Protein AF-A0A7V6JL33-F1 (afdb_monomer)

Sequence (170 aa):
MEALRCQICGGSLAMMEDTVTFICEYCGTKYSKQVLQKIFAEITGTVRVEGPVQVEGIASISSLLQRAQEYAECHNYEKAKEYYNRVLDISPTNETARQWLDTPRLSKTEQEKIAQIADCIKKGNKLNAIKAYNYMTGKGLLESKEIIESIQDYENTQEIINVLISGMKN

Foldseek 3Di:
DDFDADPVPRAGWDQDPPDQWIAGPPPRDIDHPVRSVVVVVVVPPPPDPPDPPPPPPDCPLVNLQVVLVVCVVVLQNVVSLVSLVVSCVVP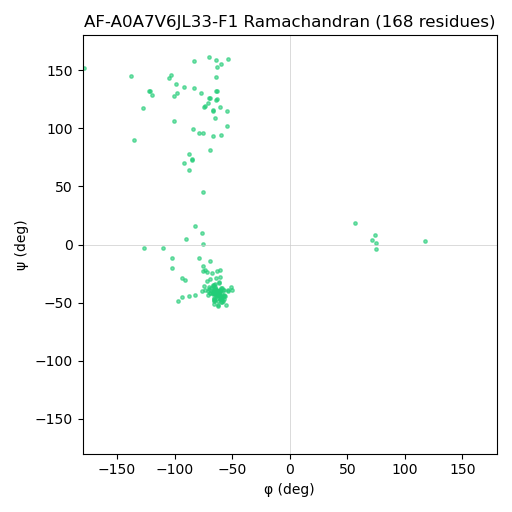VPPPVSVVSVPDDRDHPVRVVLLLVLLVCLLVVVLVVSLVSLCVSQVDDSVLSSVLSVVQDDSVDSVSSSVSSVVSSVD

Radius of gyration: 32.73 Å; Cα contacts (8 Å, |Δi|>4): 157; chains: 1; bounding box: 50×40×96 Å

Structure (mmCIF, N/CA/C/O backbone):
data_AF-A0A7V6JL33-F1
#
_entry.id   AF-A0A7V6JL33-F1
#
loop_
_atom_site.group_PDB
_atom_site.id
_atom_site.type_symbol
_atom_site.label_atom_id
_atom_site.label_alt_id
_atom_site.label_comp_id
_atom_site.label_asym_id
_atom_site.label_entity_id
_atom_site.label_seq_id
_atom_site.pdbx_PDB_ins_code
_atom_site.Cartn_x
_atom_site.Cartn_y
_atom_site.Cartn_z
_atom_site.occupancy
_atom_site.B_iso_or_equiv
_atom_site.auth_seq_id
_atom_site.auth_comp_id
_atom_site.auth_asym_id
_atom_site.auth_atom_id
_atom_site.pdbx_PDB_model_num
ATOM 1 N N . MET A 1 1 ? 5.097 1.749 -54.864 1.00 43.66 1 MET A N 1
ATOM 2 C CA . MET A 1 1 ? 5.792 3.008 -55.202 1.00 43.66 1 MET A CA 1
ATOM 3 C C . MET A 1 1 ? 5.727 3.893 -53.977 1.00 43.66 1 MET A C 1
ATOM 5 O O . MET A 1 1 ? 4.628 4.171 -53.516 1.00 43.66 1 MET A O 1
ATOM 9 N N . GLU A 1 2 ? 6.873 4.237 -53.398 1.00 53.94 2 GLU A N 1
ATOM 10 C CA . GLU A 1 2 ? 6.951 5.160 -52.262 1.00 53.94 2 GLU A CA 1
ATOM 11 C C . GLU A 1 2 ? 6.717 6.586 -52.773 1.00 53.94 2 GLU A C 1
ATOM 13 O O . GLU A 1 2 ? 7.442 7.065 -53.643 1.00 53.94 2 GLU A O 1
ATOM 18 N N . ALA A 1 3 ? 5.656 7.239 -52.299 1.00 60.31 3 ALA A N 1
ATOM 19 C CA . ALA A 1 3 ? 5.332 8.603 -52.699 1.00 60.31 3 ALA A CA 1
ATOM 20 C C . ALA A 1 3 ? 6.259 9.597 -51.980 1.00 60.31 3 ALA A C 1
ATOM 22 O O . ALA A 1 3 ? 6.392 9.551 -50.756 1.00 60.31 3 ALA A O 1
ATOM 23 N N . LEU A 1 4 ? 6.872 10.513 -52.735 1.00 72.19 4 LEU A N 1
ATOM 24 C CA . LEU A 1 4 ? 7.672 11.611 -52.189 1.00 72.19 4 LEU A CA 1
ATOM 25 C C . LEU A 1 4 ? 6.774 12.547 -51.366 1.00 72.19 4 LEU A C 1
ATOM 27 O O . LEU A 1 4 ? 5.776 13.066 -51.871 1.00 72.19 4 LEU A O 1
ATOM 31 N N . ARG A 1 5 ? 7.139 12.762 -50.097 1.00 80.75 5 ARG A N 1
ATOM 32 C CA . ARG A 1 5 ? 6.401 13.618 -49.157 1.00 80.75 5 ARG A CA 1
ATOM 33 C C . ARG A 1 5 ? 7.118 14.946 -48.936 1.00 80.75 5 ARG A C 1
ATOM 35 O O . ARG A 1 5 ? 8.343 15.009 -48.868 1.00 80.75 5 ARG A O 1
ATOM 42 N N . CYS A 1 6 ? 6.343 16.012 -48.794 1.00 83.00 6 CYS A N 1
ATOM 43 C CA . CYS A 1 6 ? 6.818 17.335 -48.420 1.00 83.00 6 CYS A CA 1
ATOM 44 C C . CYS A 1 6 ? 7.421 17.305 -47.009 1.00 83.00 6 CYS A C 1
ATOM 46 O O . CYS A 1 6 ? 6.786 16.820 -46.079 1.00 83.00 6 CYS A O 1
ATOM 48 N N . GLN A 1 7 ? 8.611 17.874 -46.815 1.00 76.25 7 GLN A N 1
ATOM 49 C CA . GLN A 1 7 ? 9.224 17.948 -45.481 1.00 76.25 7 GLN A CA 1
ATOM 50 C C . GLN A 1 7 ? 8.596 18.997 -44.561 1.00 76.25 7 GLN A C 1
ATOM 52 O O . GLN A 1 7 ? 8.772 18.925 -43.351 1.00 76.25 7 GLN A O 1
ATOM 57 N N . ILE A 1 8 ? 7.870 19.967 -45.120 1.00 81.38 8 ILE A N 1
ATOM 58 C CA . ILE A 1 8 ? 7.232 21.016 -44.319 1.00 81.38 8 ILE A CA 1
ATOM 59 C C . ILE A 1 8 ? 5.904 20.522 -43.738 1.00 81.38 8 ILE A C 1
ATOM 61 O O . ILE A 1 8 ? 5.627 20.763 -42.569 1.00 81.38 8 ILE A O 1
ATOM 65 N N . CYS A 1 9 ? 5.086 19.823 -44.532 1.00 84.25 9 CYS A N 1
ATOM 66 C CA . CYS A 1 9 ? 3.735 19.426 -44.115 1.00 84.25 9 CYS A CA 1
ATOM 67 C C . CYS A 1 9 ? 3.419 17.928 -44.250 1.00 84.25 9 CYS A C 1
ATOM 69 O O . CYS A 1 9 ? 2.317 17.509 -43.914 1.00 84.25 9 CYS A O 1
ATOM 71 N N . GLY A 1 10 ? 4.336 17.108 -44.771 1.00 81.19 10 GLY A N 1
ATOM 72 C CA . GLY A 1 10 ? 4.120 15.671 -44.983 1.00 81.19 10 GLY A CA 1
ATOM 73 C C . GLY A 1 10 ? 3.216 15.310 -46.169 1.00 81.19 10 GLY A C 1
ATOM 74 O O . GLY A 1 10 ? 3.059 14.124 -46.457 1.00 81.19 10 GLY A O 1
ATOM 75 N N . GLY A 1 11 ? 2.640 16.299 -46.861 1.00 84.00 11 GLY A N 1
ATOM 76 C CA . GLY A 1 11 ? 1.746 16.096 -48.004 1.00 84.00 11 GLY A CA 1
ATOM 77 C C . GLY A 1 11 ? 2.445 15.563 -49.259 1.00 84.00 11 GLY A C 1
ATOM 78 O O . GLY A 1 11 ? 3.662 15.674 -49.405 1.00 84.00 11 GLY A O 1
ATOM 79 N N . SER A 1 12 ? 1.670 15.001 -50.183 1.00 82.81 12 SER A N 1
ATOM 80 C CA . SER A 1 12 ? 2.164 14.470 -51.459 1.00 82.81 12 SER A CA 1
ATOM 81 C C . SER A 1 12 ? 2.751 15.567 -52.358 1.00 82.81 12 SER A C 1
ATOM 83 O O . SER A 1 12 ? 2.270 16.705 -52.372 1.00 82.81 12 SER A O 1
ATOM 85 N N . LEU A 1 13 ? 3.809 15.230 -53.101 1.00 84.00 13 LEU A N 1
ATOM 86 C CA . LEU A 1 13 ? 4.418 16.106 -54.105 1.00 84.00 13 LEU A CA 1
ATOM 87 C C . LEU A 1 13 ? 3.962 15.718 -55.520 1.00 84.00 13 LEU A C 1
ATOM 89 O O . LEU A 1 13 ? 4.125 14.566 -55.920 1.00 84.00 13 LEU A O 1
ATOM 93 N N . ALA A 1 14 ? 3.467 16.690 -56.287 1.00 81.94 14 ALA A N 1
ATOM 94 C CA . ALA A 1 14 ? 3.107 16.546 -57.698 1.00 81.94 14 ALA A CA 1
ATOM 95 C C . ALA A 1 14 ? 4.174 17.182 -58.605 1.00 81.94 14 ALA A C 1
ATOM 97 O O . ALA A 1 14 ? 4.785 18.188 -58.242 1.00 81.94 14 ALA A O 1
ATOM 98 N N . MET A 1 15 ? 4.418 16.606 -59.784 1.00 75.88 15 MET A N 1
ATOM 99 C CA . MET A 1 15 ? 5.371 17.139 -60.768 1.00 75.88 15 MET A CA 1
ATOM 100 C C . MET A 1 15 ? 4.655 18.075 -61.748 1.00 75.88 15 MET A C 1
ATOM 102 O O . MET A 1 15 ? 3.577 17.743 -62.230 1.00 75.88 15 MET A O 1
ATOM 106 N N . MET A 1 16 ? 5.252 19.228 -62.056 1.00 77.31 16 MET A N 1
ATOM 107 C CA . MET A 1 16 ? 4.731 20.141 -63.078 1.00 77.31 16 MET A CA 1
ATOM 108 C C . MET A 1 16 ? 5.187 19.693 -64.477 1.00 77.31 16 MET A C 1
ATOM 110 O O . MET A 1 16 ? 6.357 19.376 -64.661 1.00 77.31 16 MET A O 1
ATOM 114 N N . GLU A 1 17 ? 4.282 19.670 -65.460 1.00 69.25 17 GLU A N 1
ATOM 115 C CA . GLU A 1 17 ? 4.532 19.095 -66.799 1.00 69.25 17 GLU A CA 1
ATOM 116 C C . GLU A 1 17 ? 5.629 19.835 -67.594 1.00 69.25 17 GLU A C 1
ATOM 118 O O . GLU A 1 17 ? 6.370 19.204 -68.344 1.00 69.25 17 GLU A O 1
ATOM 123 N N . ASP A 1 18 ? 5.813 21.139 -67.351 1.00 63.34 18 ASP A N 1
ATOM 124 C CA . ASP A 1 18 ? 6.749 21.991 -68.105 1.00 63.34 18 ASP A CA 1
ATOM 125 C C . ASP A 1 18 ? 8.078 22.290 -67.392 1.00 63.34 18 ASP A C 1
ATOM 127 O O . ASP A 1 18 ? 9.012 22.828 -67.991 1.00 63.34 18 ASP A O 1
ATOM 131 N N . THR A 1 19 ? 8.206 21.973 -66.099 1.00 61.47 19 THR A N 1
ATOM 132 C CA . THR A 1 19 ? 9.435 22.254 -65.340 1.00 61.47 19 THR A CA 1
ATOM 133 C C . THR A 1 19 ? 9.797 21.084 -64.438 1.00 61.47 19 THR A C 1
ATOM 135 O O . THR A 1 19 ? 8.931 20.445 -63.856 1.00 61.47 19 THR A O 1
ATOM 138 N N . VAL A 1 20 ? 11.096 20.819 -64.254 1.00 68.62 20 VAL A N 1
ATOM 139 C CA . VAL A 1 20 ? 11.612 19.745 -63.374 1.00 68.62 20 VAL A CA 1
ATOM 140 C C . VAL A 1 20 ? 11.495 20.129 -61.882 1.00 68.62 20 VAL A C 1
ATOM 142 O O . VAL A 1 20 ? 12.439 20.000 -61.093 1.00 68.62 20 VAL A O 1
ATOM 145 N N . THR A 1 21 ? 10.333 20.661 -61.507 1.00 77.62 21 THR A N 1
ATOM 146 C CA . THR A 1 21 ? 9.987 21.180 -60.188 1.00 77.62 21 THR A CA 1
ATOM 147 C C . THR A 1 21 ? 8.772 20.423 -59.669 1.00 77.62 21 THR A C 1
ATOM 149 O O . THR A 1 21 ? 7.767 20.269 -60.362 1.00 77.62 21 THR A O 1
ATOM 152 N N . PHE A 1 22 ? 8.864 19.969 -58.428 1.00 83.19 22 PHE A N 1
ATOM 153 C CA . PHE A 1 22 ? 7.787 19.315 -57.703 1.00 83.19 22 PHE A CA 1
ATOM 154 C C . PHE A 1 22 ? 7.111 20.330 -56.793 1.00 83.19 22 PHE A C 1
ATOM 156 O O . PHE A 1 22 ? 7.790 21.126 -56.149 1.00 83.19 22 PHE A O 1
ATOM 163 N N . ILE A 1 23 ? 5.788 20.311 -56.713 1.00 84.44 23 ILE A N 1
ATOM 164 C CA . ILE A 1 23 ? 5.013 21.217 -55.868 1.00 84.44 23 ILE A CA 1
ATOM 165 C C . ILE A 1 23 ? 4.184 20.377 -54.907 1.00 84.44 23 ILE A C 1
ATOM 167 O O . ILE A 1 23 ? 3.544 19.407 -55.309 1.00 84.44 23 ILE A O 1
ATOM 171 N N . CYS A 1 24 ? 4.209 20.732 -53.624 1.00 87.75 24 CYS A N 1
ATOM 172 C CA . CYS A 1 24 ? 3.308 20.119 -52.659 1.00 87.75 24 CYS A CA 1
ATOM 173 C C . CYS A 1 24 ? 1.8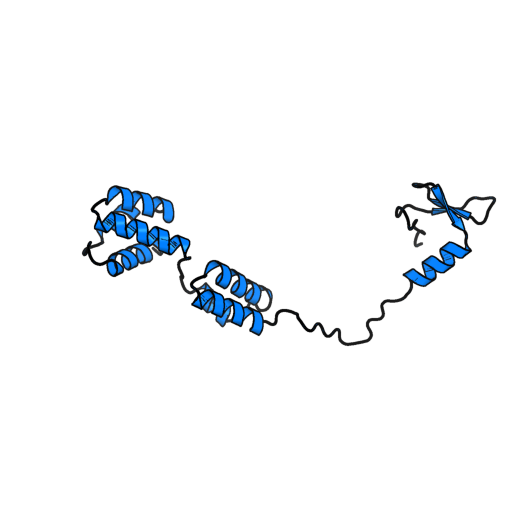71 20.580 -52.907 1.00 87.75 24 CYS A C 1
ATOM 175 O O . CYS A 1 24 ? 1.604 21.780 -52.879 1.00 87.75 24 CYS A O 1
ATOM 177 N N . GLU A 1 25 ? 0.951 19.629 -53.067 1.00 84.38 25 GLU A N 1
ATOM 178 C CA . GLU A 1 25 ? -0.478 19.900 -53.285 1.00 84.38 25 GLU A CA 1
ATOM 179 C C . GLU A 1 25 ? -1.137 20.622 -52.097 1.00 84.38 25 GLU A C 1
ATOM 181 O O . GLU A 1 25 ? -2.140 21.306 -52.266 1.00 84.38 25 GLU A O 1
ATOM 186 N N . TYR A 1 26 ? -0.556 20.498 -50.899 1.00 83.62 26 TYR A N 1
ATOM 187 C CA . TYR A 1 26 ? -1.138 21.003 -49.654 1.00 83.62 26 TYR A CA 1
ATOM 188 C C . TYR A 1 26 ? -0.593 22.373 -49.241 1.00 83.62 26 TYR A C 1
ATOM 190 O O . TYR A 1 26 ? -1.363 23.266 -48.905 1.00 83.62 26 TYR A O 1
ATOM 198 N N . CYS A 1 27 ? 0.732 22.556 -49.241 1.00 87.19 27 CYS A N 1
ATOM 199 C CA . CYS A 1 27 ? 1.360 23.795 -48.760 1.00 87.19 27 CYS A CA 1
ATOM 200 C C . CYS A 1 27 ? 1.998 24.647 -49.867 1.00 87.19 27 CYS A C 1
ATOM 202 O O . CYS A 1 27 ? 2.539 25.712 -49.582 1.00 87.19 27 CYS A O 1
ATOM 204 N N . GLY A 1 28 ? 1.988 24.182 -51.121 1.00 82.56 28 GLY A N 1
ATOM 205 C CA . GLY A 1 28 ? 2.506 24.929 -52.271 1.00 82.56 28 GLY A CA 1
ATOM 206 C C . GLY A 1 28 ? 4.032 25.064 -52.334 1.00 82.56 28 GLY A C 1
ATOM 207 O O . GLY A 1 28 ? 4.554 25.732 -53.229 1.00 82.56 28 GLY A O 1
ATOM 208 N N . THR A 1 29 ? 4.776 24.440 -51.415 1.00 84.31 29 THR A N 1
ATOM 209 C CA . THR A 1 29 ? 6.245 24.475 -51.422 1.00 84.31 29 THR A CA 1
ATOM 210 C C . THR A 1 29 ? 6.790 23.791 -52.672 1.00 84.31 29 THR A C 1
ATOM 212 O O . THR A 1 29 ? 6.389 22.673 -53.004 1.00 84.31 29 THR A O 1
ATOM 215 N N . LYS A 1 30 ? 7.724 24.466 -53.348 1.00 85.31 30 LYS A N 1
ATOM 216 C CA . LYS A 1 30 ? 8.358 23.996 -54.581 1.00 85.31 30 LYS A CA 1
ATOM 217 C C . LYS A 1 30 ? 9.714 23.363 -54.275 1.00 85.31 30 LYS A C 1
ATOM 219 O O . LYS A 1 30 ? 10.550 23.974 -53.615 1.00 85.31 30 LYS A O 1
ATOM 224 N N . TYR A 1 31 ? 9.945 22.169 -54.797 1.00 81.19 31 TYR A N 1
ATOM 225 C CA . TYR A 1 31 ? 11.177 21.404 -54.658 1.00 81.19 31 TYR A CA 1
ATOM 226 C C . TYR A 1 31 ? 11.782 21.158 -56.037 1.00 81.19 31 TYR A C 1
ATOM 228 O O . TYR A 1 31 ? 11.113 20.654 -56.935 1.00 81.19 31 TYR A O 1
ATOM 236 N N . SER A 1 32 ? 13.060 21.476 -56.223 1.00 81.38 32 SER A N 1
ATOM 237 C CA . SER A 1 32 ? 13.780 21.076 -57.435 1.00 81.38 32 SER A CA 1
ATOM 238 C C . SER A 1 32 ? 14.299 19.641 -57.304 1.00 81.38 32 SER A C 1
ATOM 240 O O . SER A 1 32 ? 14.516 19.135 -56.198 1.00 81.38 32 SER A O 1
ATOM 242 N N . LYS A 1 33 ? 14.569 18.987 -58.440 1.00 76.25 33 LYS A N 1
ATOM 243 C CA . LYS A 1 33 ? 15.160 17.635 -58.485 1.00 76.25 33 LYS A CA 1
ATOM 244 C C . LYS A 1 33 ? 16.425 17.491 -57.625 1.00 76.25 33 LYS A C 1
ATOM 246 O O . LYS A 1 33 ? 16.618 16.460 -56.991 1.00 76.25 33 LYS A O 1
ATOM 251 N N . GLN A 1 34 ? 17.258 18.531 -57.563 1.00 73.12 34 GLN A N 1
ATOM 252 C CA . GLN A 1 34 ? 18.503 18.536 -56.782 1.00 73.12 34 GLN A CA 1
ATOM 253 C C . GLN A 1 34 ? 18.253 18.554 -55.268 1.00 73.12 34 GLN A C 1
ATOM 255 O O . GLN A 1 34 ? 18.966 17.897 -54.514 1.00 73.12 34 GLN A O 1
ATOM 260 N N . VAL A 1 35 ? 17.233 19.290 -54.818 1.00 73.19 35 VAL A N 1
ATOM 261 C CA . VAL A 1 35 ? 16.867 19.363 -53.397 1.00 73.19 35 VAL A CA 1
ATOM 262 C C . VAL A 1 35 ? 16.288 18.027 -52.933 1.00 73.19 35 VAL A C 1
ATOM 264 O O . VAL A 1 35 ? 16.676 17.531 -51.881 1.00 73.19 35 VAL A O 1
ATOM 267 N N . LEU A 1 36 ? 15.447 17.386 -53.752 1.00 69.69 36 LEU A N 1
ATOM 268 C CA . LEU A 1 36 ? 14.904 16.060 -53.436 1.00 69.69 36 LEU A CA 1
ATOM 269 C C . LEU A 1 36 ? 15.982 14.972 -53.386 1.00 69.69 36 LEU A C 1
ATOM 271 O O . LEU A 1 36 ? 15.920 14.102 -52.523 1.00 69.69 36 LEU A O 1
ATOM 275 N N . GLN A 1 37 ? 16.990 15.039 -54.262 1.00 67.12 37 GLN A N 1
ATOM 276 C CA . GLN A 1 37 ? 18.125 14.111 -54.235 1.00 67.12 37 GLN A CA 1
ATOM 277 C C . GLN A 1 37 ? 18.937 14.217 -52.936 1.00 67.12 37 GLN A C 1
ATOM 279 O O . GLN A 1 37 ? 19.316 13.188 -52.382 1.00 67.12 37 GLN A O 1
ATOM 284 N N . LYS A 1 38 ? 19.165 15.436 -52.424 1.00 69.81 38 LYS A N 1
ATOM 285 C CA . LYS A 1 38 ? 19.839 15.642 -51.129 1.00 69.81 38 LYS A CA 1
ATOM 286 C C . LYS A 1 38 ? 19.009 15.112 -49.962 1.00 69.81 38 LYS A C 1
ATOM 288 O O . LYS A 1 38 ? 19.522 14.355 -49.149 1.00 69.81 38 LYS A O 1
ATOM 293 N N . ILE A 1 39 ? 17.717 15.437 -49.936 1.00 66.00 39 ILE A N 1
ATOM 294 C CA . ILE A 1 39 ? 16.797 14.987 -48.883 1.00 66.00 39 ILE A CA 1
ATOM 295 C C . ILE A 1 39 ? 16.716 13.455 -48.838 1.00 66.00 39 ILE A C 1
ATOM 297 O O . ILE A 1 39 ? 16.770 12.860 -47.765 1.00 66.00 39 ILE A O 1
ATOM 301 N N . PHE A 1 40 ? 16.612 12.797 -49.996 1.00 64.56 40 PHE A N 1
ATOM 302 C CA . PHE A 1 40 ? 16.546 11.338 -50.051 1.00 64.56 40 PHE A CA 1
ATOM 303 C C . PHE A 1 40 ? 17.842 10.693 -49.544 1.00 64.56 40 PHE A C 1
ATOM 305 O O . PHE A 1 40 ? 17.770 9.714 -48.806 1.00 64.56 40 PHE A O 1
ATOM 312 N N . ALA A 1 41 ? 19.007 11.264 -49.873 1.00 62.41 41 ALA A N 1
ATOM 313 C CA . ALA A 1 41 ? 20.303 10.787 -49.389 1.00 62.41 41 ALA A CA 1
ATOM 314 C C . ALA A 1 41 ? 20.465 10.924 -47.862 1.00 62.41 41 ALA A C 1
ATOM 316 O O . ALA A 1 41 ? 21.087 10.068 -47.241 1.00 62.41 41 ALA A O 1
ATOM 317 N N . GLU A 1 42 ? 19.885 11.960 -47.250 1.00 60.78 42 GLU A N 1
ATOM 318 C CA . GLU A 1 42 ? 19.932 12.167 -45.796 1.00 60.78 42 GLU A CA 1
ATOM 319 C C . GLU A 1 42 ? 18.975 11.231 -45.037 1.00 60.78 42 GLU A C 1
ATOM 321 O O . GLU A 1 42 ? 19.345 10.673 -44.008 1.00 60.78 42 GLU A O 1
ATOM 326 N N . ILE A 1 43 ? 17.763 11.001 -45.556 1.00 59.69 43 ILE A N 1
ATOM 327 C CA . ILE A 1 43 ? 16.757 10.133 -44.910 1.00 59.69 43 ILE A CA 1
ATOM 328 C C . ILE A 1 43 ? 17.104 8.646 -45.061 1.00 59.69 43 ILE A C 1
ATOM 330 O O . ILE A 1 43 ? 16.874 7.859 -44.146 1.00 59.69 43 ILE A O 1
ATOM 334 N N . THR A 1 44 ? 17.680 8.249 -46.200 1.00 54.69 44 THR A N 1
ATOM 335 C CA . THR A 1 44 ? 18.172 6.874 -46.417 1.00 54.69 44 THR A CA 1
ATOM 336 C C . THR A 1 44 ? 19.560 6.635 -45.827 1.00 54.69 44 THR A C 1
ATOM 338 O O . THR A 1 44 ? 20.198 5.623 -46.121 1.00 54.69 44 THR A O 1
ATOM 341 N N . GLY A 1 45 ? 20.019 7.521 -44.938 1.00 53.03 45 GLY A N 1
ATOM 342 C CA . GLY A 1 45 ? 21.065 7.188 -43.987 1.00 53.03 45 GLY A CA 1
ATOM 343 C C . GLY A 1 45 ? 20.582 6.029 -43.122 1.00 53.03 45 GLY A C 1
ATOM 344 O O . GLY A 1 45 ? 19.863 6.224 -42.146 1.00 53.03 45 GLY A O 1
ATOM 345 N N . THR A 1 46 ? 20.928 4.798 -43.501 1.00 56.81 46 THR A N 1
ATOM 346 C CA . THR A 1 46 ? 20.610 3.612 -42.708 1.00 56.81 46 THR A CA 1
ATOM 347 C C . THR A 1 46 ? 21.155 3.808 -41.300 1.00 56.81 46 THR A C 1
ATOM 349 O O . THR A 1 46 ? 22.373 3.865 -41.122 1.00 56.81 46 THR A O 1
ATOM 352 N N . VAL A 1 47 ? 20.270 3.881 -40.304 1.00 54.41 47 VAL A N 1
ATOM 353 C CA . VAL A 1 47 ? 20.647 3.791 -38.890 1.00 54.41 47 VAL A CA 1
ATOM 354 C C . VAL A 1 47 ? 21.090 2.348 -38.644 1.00 54.41 47 VAL A C 1
ATOM 356 O O . VAL A 1 47 ? 20.309 1.491 -38.238 1.00 54.41 47 VAL A O 1
ATOM 359 N N . ARG A 1 48 ? 22.342 2.045 -38.996 1.00 49.66 48 ARG A N 1
ATOM 360 C CA . ARG A 1 48 ? 22.975 0.757 -38.719 1.00 49.66 48 ARG A CA 1
ATOM 361 C C . ARG A 1 48 ? 23.524 0.803 -37.308 1.00 49.66 48 ARG A C 1
ATOM 363 O O . ARG A 1 48 ? 24.594 1.352 -37.066 1.00 49.66 48 ARG A O 1
ATOM 370 N N . VAL A 1 49 ? 22.779 0.232 -36.372 1.00 56.91 49 VAL A N 1
ATOM 371 C CA . VAL A 1 49 ? 23.284 -0.019 -35.022 1.00 56.91 49 VAL A CA 1
ATOM 372 C C . VAL A 1 49 ? 24.027 -1.356 -35.048 1.00 56.91 49 VAL A C 1
ATOM 374 O O . VAL A 1 49 ? 23.518 -2.380 -34.608 1.00 56.91 49 VAL A O 1
ATOM 377 N N . GLU A 1 50 ? 25.217 -1.374 -35.651 1.00 50.41 50 GLU A N 1
ATOM 378 C CA . GLU A 1 50 ? 26.125 -2.529 -35.618 1.00 50.41 50 GLU A CA 1
ATOM 379 C C . GLU A 1 50 ? 26.956 -2.467 -34.327 1.00 50.41 50 GLU A C 1
ATOM 381 O O . GLU A 1 50 ? 28.128 -2.105 -34.316 1.00 50.41 50 GLU A O 1
ATOM 386 N N . GLY A 1 51 ? 26.312 -2.762 -33.201 1.00 58.66 51 GLY A N 1
ATOM 387 C CA . GLY A 1 51 ? 26.961 -2.846 -31.896 1.00 58.66 51 GLY A CA 1
ATOM 388 C C . GLY A 1 51 ? 25.964 -3.230 -30.802 1.00 58.66 51 GLY A C 1
ATOM 389 O O . GLY A 1 51 ? 24.773 -2.943 -30.945 1.00 58.66 51 GLY A O 1
ATOM 390 N N . PRO A 1 52 ? 26.400 -3.891 -29.711 1.00 55.28 52 PRO A N 1
ATOM 391 C CA . PRO A 1 52 ? 25.528 -4.105 -28.566 1.00 55.28 52 PRO A CA 1
ATOM 392 C C . PRO A 1 52 ? 25.111 -2.736 -28.023 1.00 55.28 52 PRO A C 1
ATOM 394 O O . PRO A 1 52 ? 25.955 -1.941 -27.613 1.00 55.28 52 PRO A O 1
ATOM 397 N N . VAL A 1 53 ? 23.809 -2.453 -28.038 1.00 56.22 53 VAL A N 1
ATOM 398 C CA . VAL A 1 53 ? 23.248 -1.256 -27.406 1.00 56.22 53 VAL A CA 1
ATOM 399 C C . VAL A 1 53 ? 23.434 -1.412 -25.900 1.00 56.22 53 VAL A C 1
ATOM 401 O O . VAL A 1 53 ? 22.634 -2.054 -25.223 1.00 56.22 53 VAL A O 1
ATOM 404 N N . GLN A 1 54 ? 24.537 -0.879 -25.378 1.00 51.44 54 GLN A N 1
ATOM 405 C CA . GLN A 1 54 ? 24.781 -0.797 -23.944 1.00 51.44 54 GLN A CA 1
ATOM 406 C C . GLN A 1 54 ? 23.981 0.379 -23.397 1.00 51.44 54 GLN A C 1
ATOM 408 O O . GLN A 1 54 ? 24.380 1.537 -23.482 1.00 51.44 54 GLN A O 1
ATOM 413 N N . VAL A 1 55 ? 22.802 0.071 -22.876 1.00 56.19 55 VAL A N 1
ATOM 414 C CA . VAL A 1 55 ? 21.953 1.022 -22.161 1.00 56.19 55 VAL A CA 1
ATOM 415 C C . VAL A 1 55 ? 22.367 1.008 -20.689 1.00 56.19 55 VAL A C 1
ATOM 417 O O . VAL A 1 55 ? 21.741 0.367 -19.844 1.00 56.19 55 VAL A O 1
ATOM 420 N N . GLU A 1 56 ? 23.475 1.683 -20.382 1.00 42.50 56 GLU A N 1
ATOM 421 C CA . GLU A 1 56 ? 23.849 1.985 -19.000 1.00 42.50 56 GLU A CA 1
ATOM 422 C C . GLU A 1 56 ? 22.814 2.958 -18.418 1.00 42.50 56 GLU A C 1
ATOM 424 O O . GLU A 1 56 ? 22.640 4.072 -18.908 1.00 42.50 56 GLU A O 1
ATOM 429 N N . GLY A 1 57 ? 22.073 2.514 -17.400 1.00 53.12 57 GLY A N 1
ATOM 430 C CA . GLY A 1 57 ? 21.053 3.331 -16.734 1.00 53.12 57 GLY A CA 1
ATOM 431 C C . GLY A 1 57 ? 19.618 2.815 -16.831 1.00 53.12 57 GLY A C 1
ATOM 432 O O . GLY A 1 57 ? 18.718 3.455 -16.287 1.00 53.12 57 GLY A O 1
ATOM 433 N N . ILE A 1 58 ? 19.369 1.649 -17.443 1.00 60.12 58 ILE A N 1
ATOM 434 C CA . ILE A 1 58 ? 18.105 0.945 -17.182 1.00 60.12 58 ILE A CA 1
ATOM 435 C C . ILE A 1 58 ? 18.106 0.585 -15.700 1.0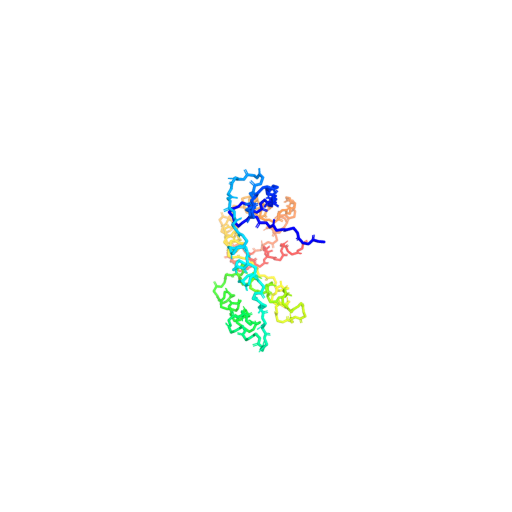0 60.12 58 ILE A C 1
ATOM 437 O O . ILE A 1 58 ? 19.055 -0.032 -15.217 1.00 60.12 58 ILE A O 1
ATOM 441 N N . ALA A 1 59 ? 17.060 0.994 -14.980 1.00 64.12 59 ALA A N 1
ATOM 442 C CA . ALA A 1 59 ? 16.870 0.618 -13.589 1.00 64.12 59 ALA A CA 1
ATOM 443 C C . ALA A 1 59 ? 16.910 -0.913 -13.492 1.00 64.12 59 ALA A C 1
ATOM 445 O O . ALA A 1 59 ? 15.960 -1.602 -13.863 1.00 64.12 59 ALA A O 1
ATOM 446 N N . SER A 1 60 ? 18.047 -1.444 -13.044 1.00 83.88 60 SER A N 1
ATOM 447 C CA . SER A 1 60 ? 18.223 -2.869 -12.830 1.00 83.88 60 SER A CA 1
ATOM 448 C C . SER A 1 60 ? 17.250 -3.318 -11.748 1.00 83.88 60 SER A C 1
ATOM 450 O O . SER A 1 60 ? 16.908 -2.544 -10.846 1.00 83.88 60 SER A O 1
ATOM 452 N N . ILE A 1 61 ? 16.848 -4.587 -11.789 1.00 87.25 61 ILE A N 1
ATOM 453 C CA . ILE A 1 61 ? 16.007 -5.184 -10.744 1.00 87.25 61 ILE A CA 1
ATOM 454 C C . ILE A 1 61 ? 16.602 -4.910 -9.352 1.00 87.25 61 ILE A C 1
ATOM 456 O O . ILE A 1 61 ? 15.871 -4.549 -8.434 1.00 87.25 61 ILE A O 1
ATOM 460 N N . SER A 1 62 ? 17.932 -4.980 -9.214 1.00 89.50 62 SER A N 1
ATOM 461 C CA . SER A 1 62 ? 18.635 -4.652 -7.968 1.00 89.50 62 SER A CA 1
ATOM 462 C C . SER A 1 62 ? 18.408 -3.209 -7.506 1.00 89.50 62 SER A C 1
ATOM 464 O O . SER A 1 62 ? 18.091 -2.993 -6.341 1.00 89.50 62 SER A O 1
ATOM 466 N N . SER A 1 63 ? 18.503 -2.225 -8.406 1.00 90.06 63 SER A N 1
ATOM 467 C CA . SER A 1 63 ? 18.289 -0.811 -8.067 1.00 90.06 63 SER A CA 1
ATOM 468 C C . SER A 1 63 ? 16.840 -0.508 -7.663 1.00 90.06 63 SER A C 1
ATOM 470 O O . SER A 1 63 ? 16.597 0.305 -6.771 1.00 90.06 63 SER A O 1
ATOM 472 N N . LEU A 1 64 ? 15.865 -1.182 -8.285 1.00 91.56 64 LEU A N 1
ATOM 473 C CA . LEU A 1 64 ? 14.448 -1.044 -7.945 1.00 91.56 64 LEU A CA 1
ATOM 474 C C . LEU A 1 64 ? 14.136 -1.673 -6.587 1.00 91.56 64 LEU A C 1
ATOM 476 O O . LEU A 1 64 ? 13.446 -1.051 -5.782 1.00 91.56 64 LEU A O 1
ATOM 480 N N . LEU A 1 65 ? 14.677 -2.865 -6.318 1.00 92.38 65 LEU A N 1
ATOM 481 C CA . LEU A 1 65 ? 14.538 -3.534 -5.024 1.00 92.38 65 LEU A CA 1
ATOM 482 C C . LEU A 1 65 ? 15.153 -2.706 -3.895 1.00 92.38 65 LEU A C 1
ATOM 484 O O . LEU A 1 65 ? 14.516 -2.544 -2.859 1.00 92.38 65 LEU A O 1
ATOM 488 N N . GLN A 1 66 ? 16.339 -2.129 -4.110 1.00 93.94 66 GLN A N 1
ATOM 489 C CA . GLN A 1 66 ? 16.979 -1.266 -3.119 1.00 93.94 66 GLN A CA 1
ATOM 490 C C . GLN A 1 66 ? 16.093 -0.061 -2.770 1.00 93.94 66 GLN A C 1
ATOM 492 O O . GLN A 1 66 ? 15.805 0.176 -1.600 1.00 93.94 66 GLN A O 1
ATOM 497 N N . ARG A 1 67 ? 15.571 0.656 -3.773 1.00 93.31 67 ARG A N 1
ATOM 498 C CA . ARG A 1 67 ? 14.643 1.776 -3.527 1.00 93.31 67 ARG A CA 1
ATOM 499 C C . ARG A 1 67 ? 13.372 1.328 -2.810 1.00 93.31 67 ARG A C 1
ATOM 501 O O . ARG A 1 67 ? 12.878 2.029 -1.931 1.00 93.31 67 ARG A O 1
ATOM 508 N N . ALA A 1 68 ? 12.832 0.166 -3.175 1.00 93.12 68 ALA A N 1
ATOM 509 C CA . ALA A 1 68 ? 11.652 -0.389 -2.522 1.00 93.12 68 ALA A CA 1
ATOM 510 C C . ALA A 1 68 ? 11.901 -0.653 -1.025 1.00 93.12 68 ALA A C 1
ATOM 512 O O . ALA A 1 68 ? 11.037 -0.359 -0.196 1.00 93.12 68 ALA A O 1
ATOM 513 N N . GLN A 1 69 ? 13.088 -1.158 -0.677 1.00 92.94 69 GLN A N 1
ATOM 514 C CA . GLN A 1 69 ? 13.518 -1.368 0.707 1.00 92.94 69 GLN A CA 1
ATOM 515 C C . GLN A 1 69 ? 13.669 -0.045 1.465 1.00 92.94 69 GLN A C 1
ATOM 517 O O . GLN A 1 69 ? 13.081 0.092 2.533 1.00 92.94 69 GLN A O 1
ATOM 522 N N . GLU A 1 70 ? 14.337 0.956 0.888 1.00 93.56 70 GLU A N 1
ATOM 523 C CA . GLU A 1 70 ? 14.497 2.288 1.497 1.00 93.56 70 GLU A CA 1
ATOM 524 C C . GLU A 1 70 ? 13.137 2.930 1.839 1.00 93.56 70 GLU A C 1
ATOM 526 O O . GLU A 1 70 ? 12.925 3.448 2.940 1.00 93.56 70 GLU A O 1
ATOM 531 N N . TYR A 1 71 ? 12.161 2.848 0.924 1.00 91.75 71 TYR A N 1
ATOM 532 C CA . TYR A 1 71 ? 10.802 3.329 1.194 1.00 91.75 71 TYR A CA 1
ATOM 533 C C . TYR A 1 71 ? 10.081 2.503 2.262 1.00 91.75 71 TYR A C 1
ATOM 535 O O . TYR A 1 71 ? 9.328 3.071 3.059 1.00 91.75 71 TYR A O 1
ATOM 543 N N . ALA A 1 72 ? 10.304 1.188 2.301 1.00 88.62 72 ALA A N 1
ATOM 544 C CA . ALA A 1 72 ? 9.726 0.319 3.318 1.00 88.62 72 ALA A CA 1
ATOM 545 C C . ALA A 1 72 ? 10.276 0.628 4.722 1.00 88.62 72 ALA A C 1
ATOM 547 O O . ALA A 1 72 ? 9.497 0.659 5.674 1.00 88.62 72 ALA A O 1
ATOM 548 N N . GLU A 1 73 ? 11.574 0.911 4.852 1.00 88.50 73 GLU A N 1
ATOM 549 C CA . GLU A 1 73 ? 12.209 1.341 6.109 1.00 88.50 73 GLU A CA 1
ATOM 550 C C . GLU A 1 73 ? 11.670 2.695 6.577 1.00 88.50 73 GLU A C 1
ATOM 552 O O . GLU A 1 73 ? 11.371 2.898 7.755 1.00 88.50 73 GLU A O 1
ATOM 557 N N . CYS A 1 74 ? 11.421 3.602 5.634 1.00 85.12 74 CYS A N 1
ATOM 558 C CA . CYS A 1 74 ? 10.792 4.893 5.898 1.00 85.12 74 CYS A CA 1
ATOM 559 C C . CYS A 1 74 ? 9.265 4.804 6.125 1.00 85.12 74 CYS A C 1
ATOM 561 O O . CYS A 1 74 ? 8.594 5.837 6.143 1.00 85.12 74 CYS A O 1
ATOM 563 N N . HIS A 1 75 ? 8.700 3.595 6.269 1.00 78.75 75 HIS A N 1
ATOM 564 C CA . HIS A 1 75 ? 7.264 3.325 6.465 1.00 78.75 75 HIS A CA 1
ATOM 565 C C . HIS A 1 75 ? 6.363 3.906 5.360 1.00 78.75 75 HIS A C 1
ATOM 567 O O . HIS A 1 75 ? 5.147 4.042 5.512 1.00 78.75 75 HIS A O 1
ATOM 573 N N . ASN A 1 76 ? 6.948 4.228 4.206 1.00 84.94 76 ASN A N 1
ATOM 574 C CA . ASN A 1 76 ? 6.235 4.704 3.035 1.00 84.94 76 ASN A CA 1
ATOM 575 C C . ASN A 1 76 ? 5.865 3.511 2.150 1.00 84.94 76 ASN A C 1
ATOM 577 O O . ASN A 1 76 ? 6.424 3.296 1.071 1.00 84.94 76 ASN A O 1
ATOM 581 N N . TYR A 1 77 ? 4.928 2.701 2.641 1.00 87.12 77 TYR A N 1
ATOM 582 C CA . TYR A 1 77 ? 4.556 1.456 1.976 1.00 87.12 77 TYR A CA 1
ATOM 583 C C . TYR A 1 77 ? 3.848 1.664 0.636 1.00 87.12 77 TYR A C 1
ATOM 585 O O . TYR A 1 77 ? 3.939 0.787 -0.214 1.00 87.12 77 TYR A O 1
ATOM 593 N N . GLU A 1 78 ? 3.203 2.814 0.412 1.00 87.69 78 GLU A N 1
ATOM 594 C CA . GLU A 1 78 ? 2.606 3.144 -0.890 1.00 87.69 78 GLU A CA 1
ATOM 595 C C . GLU A 1 78 ? 3.677 3.225 -1.980 1.00 87.69 78 GLU A C 1
ATOM 597 O O . GLU A 1 78 ? 3.588 2.527 -2.990 1.00 87.69 78 GLU A O 1
ATOM 602 N N . LYS A 1 79 ? 4.741 4.004 -1.742 1.00 90.19 79 LYS A N 1
ATOM 603 C CA . LYS A 1 79 ? 5.863 4.083 -2.684 1.00 90.19 79 LYS A CA 1
ATOM 604 C C . LYS A 1 79 ? 6.611 2.762 -2.772 1.00 90.19 79 LYS A C 1
ATOM 606 O O . LYS A 1 79 ? 6.934 2.327 -3.870 1.00 90.19 79 LYS A O 1
ATOM 611 N N . ALA A 1 80 ? 6.856 2.089 -1.647 1.00 92.25 80 ALA A N 1
ATOM 612 C CA . ALA A 1 80 ? 7.514 0.783 -1.670 1.00 92.25 80 ALA A CA 1
ATOM 613 C C . ALA A 1 80 ? 6.743 -0.222 -2.548 1.00 92.25 80 ALA A C 1
ATOM 615 O O . ALA A 1 80 ? 7.347 -0.874 -3.398 1.00 92.25 80 ALA A O 1
ATOM 616 N N . LYS A 1 81 ? 5.409 -0.277 -2.419 1.00 92.12 81 LYS A N 1
ATOM 617 C CA . LYS A 1 81 ? 4.521 -1.105 -3.248 1.00 92.12 81 LYS A CA 1
ATOM 618 C C . LYS A 1 81 ? 4.668 -0.793 -4.737 1.00 92.12 81 LYS A C 1
ATOM 620 O O . LYS A 1 81 ? 4.753 -1.718 -5.539 1.00 92.12 81 LYS A O 1
ATOM 625 N N . GLU A 1 82 ? 4.740 0.485 -5.108 1.00 93.00 82 GLU A N 1
ATOM 626 C CA . GLU A 1 82 ? 4.980 0.908 -6.493 1.00 93.00 82 GLU A CA 1
ATOM 627 C C . GLU A 1 82 ? 6.298 0.336 -7.043 1.00 93.00 82 GLU A C 1
ATOM 629 O O . GLU A 1 82 ? 6.313 -0.264 -8.118 1.00 93.00 82 GLU A O 1
ATOM 634 N N . TYR A 1 83 ? 7.399 0.452 -6.293 1.00 94.38 83 TYR A N 1
ATOM 635 C CA . TYR A 1 83 ? 8.694 -0.087 -6.721 1.00 94.38 83 TYR A CA 1
ATOM 636 C C . TYR A 1 83 ? 8.708 -1.620 -6.794 1.00 94.38 83 TYR A C 1
ATOM 638 O O . TYR A 1 83 ? 9.260 -2.165 -7.750 1.00 94.38 83 TYR A O 1
ATOM 646 N N . TYR A 1 84 ? 8.073 -2.321 -5.849 1.00 94.44 84 TYR A N 1
ATOM 647 C CA . TYR A 1 84 ? 7.949 -3.781 -5.913 1.00 94.44 84 TYR A CA 1
ATOM 648 C C . TYR A 1 84 ? 7.101 -4.245 -7.104 1.00 94.44 84 TYR A C 1
ATOM 650 O O . TYR A 1 84 ? 7.478 -5.205 -7.772 1.00 94.44 84 TYR A O 1
ATOM 658 N N . ASN A 1 85 ? 6.018 -3.540 -7.440 1.00 93.88 85 ASN A N 1
ATOM 659 C CA . ASN A 1 85 ? 5.237 -3.838 -8.644 1.00 93.88 85 ASN A CA 1
ATOM 660 C C . ASN A 1 85 ? 6.067 -3.654 -9.920 1.00 93.88 85 ASN A C 1
ATOM 662 O O . ASN A 1 85 ? 6.062 -4.530 -10.776 1.00 93.88 85 ASN A O 1
ATOM 666 N N . ARG A 1 86 ? 6.876 -2.591 -10.005 1.00 93.94 86 ARG A N 1
ATOM 667 C CA . ARG A 1 86 ? 7.794 -2.383 -11.141 1.00 93.94 86 ARG A CA 1
ATOM 668 C C . ARG A 1 86 ? 8.829 -3.501 -11.281 1.00 93.94 86 ARG A C 1
ATOM 670 O O . ARG A 1 86 ? 9.248 -3.810 -12.392 1.00 93.94 86 ARG A O 1
ATOM 677 N N . VAL A 1 87 ? 9.258 -4.109 -10.172 1.00 94.06 87 VAL A N 1
ATOM 678 C CA . VAL A 1 87 ? 10.112 -5.308 -10.212 1.00 94.06 87 VAL A CA 1
ATOM 679 C C . VAL A 1 87 ? 9.353 -6.490 -10.809 1.00 94.06 87 VAL A C 1
ATOM 681 O O . VAL A 1 87 ? 9.922 -7.207 -11.629 1.00 94.06 87 VAL A O 1
ATOM 684 N N . LEU A 1 88 ? 8.084 -6.680 -10.442 1.00 93.12 88 LEU A N 1
ATOM 685 C CA . LEU A 1 88 ? 7.243 -7.751 -10.980 1.00 93.12 88 LEU A CA 1
ATOM 686 C C . LEU A 1 88 ? 6.872 -7.552 -12.455 1.00 93.12 88 LEU A C 1
ATOM 688 O O . LEU A 1 88 ? 6.763 -8.547 -13.166 1.00 93.12 88 LEU A O 1
ATOM 692 N N . ASP A 1 89 ? 6.765 -6.310 -12.932 1.00 93.00 89 ASP A N 1
ATOM 693 C CA . ASP A 1 89 ? 6.588 -6.010 -14.362 1.00 93.00 89 ASP A CA 1
ATOM 694 C C . ASP A 1 89 ? 7.782 -6.508 -15.198 1.00 93.00 89 ASP A C 1
ATOM 696 O O . ASP A 1 89 ? 7.617 -6.932 -16.341 1.00 93.00 89 ASP A O 1
ATOM 700 N N . ILE A 1 90 ? 8.992 -6.484 -14.623 1.00 90.31 90 ILE A N 1
ATOM 701 C CA . ILE A 1 90 ? 10.225 -6.960 -15.271 1.00 90.31 90 ILE A CA 1
ATOM 702 C C . ILE A 1 90 ? 10.423 -8.465 -15.042 1.00 90.31 90 ILE A C 1
ATOM 704 O O . ILE A 1 90 ? 10.804 -9.200 -15.952 1.00 90.31 90 ILE A O 1
ATOM 708 N N . SER A 1 91 ? 10.206 -8.932 -13.813 1.00 90.25 91 SER A N 1
ATOM 709 C CA . SER A 1 91 ? 10.390 -10.320 -13.393 1.00 90.25 91 SER A CA 1
ATOM 710 C C . SER A 1 91 ? 9.195 -10.770 -12.551 1.00 90.25 91 SER A C 1
ATOM 712 O O . SER A 1 91 ? 9.224 -10.680 -11.319 1.00 90.25 91 SER A O 1
ATOM 714 N N . PRO A 1 92 ? 8.149 -11.321 -13.192 1.00 91.62 92 PRO A N 1
ATOM 715 C CA . PRO A 1 92 ? 6.943 -11.760 -12.493 1.00 91.62 92 PRO A CA 1
ATOM 716 C C . PRO A 1 92 ? 7.196 -12.853 -11.453 1.00 91.62 92 PRO A C 1
ATOM 718 O O . PRO A 1 92 ? 6.377 -13.044 -10.557 1.00 91.62 92 PRO A O 1
ATOM 721 N N . THR A 1 93 ? 8.302 -13.591 -11.582 1.00 91.81 93 THR A N 1
ATOM 722 C CA . THR A 1 93 ? 8.715 -14.685 -10.692 1.00 91.81 93 THR A CA 1
ATOM 723 C C . THR A 1 93 ? 9.587 -14.220 -9.527 1.00 91.81 93 THR A C 1
ATOM 725 O O . THR A 1 93 ? 10.084 -15.063 -8.785 1.00 91.81 93 THR A O 1
ATOM 728 N N . ASN A 1 94 ? 9.817 -12.912 -9.358 1.00 92.19 94 ASN A N 1
ATOM 729 C CA . ASN A 1 94 ? 10.626 -12.405 -8.257 1.00 92.19 94 ASN A CA 1
ATOM 730 C C . ASN A 1 94 ? 9.945 -12.689 -6.907 1.00 92.19 94 ASN A C 1
ATOM 732 O O . ASN A 1 94 ? 8.928 -12.086 -6.559 1.00 92.19 94 ASN A O 1
ATOM 736 N N . GLU A 1 95 ? 10.520 -13.622 -6.151 1.00 90.38 95 GLU A N 1
ATOM 737 C CA . GLU A 1 95 ? 9.960 -14.090 -4.885 1.00 90.38 95 GLU A CA 1
ATOM 738 C C . GLU A 1 95 ? 9.963 -12.994 -3.814 1.00 90.38 95 GLU A C 1
ATOM 740 O O . GLU A 1 95 ? 8.962 -12.806 -3.129 1.00 90.38 95 GLU A O 1
ATOM 745 N N . THR A 1 96 ? 11.040 -12.210 -3.721 1.00 89.88 96 THR A N 1
ATOM 746 C CA . THR A 1 96 ? 11.175 -11.127 -2.737 1.00 89.88 96 THR A CA 1
ATOM 747 C C . THR A 1 96 ? 10.069 -10.083 -2.880 1.00 89.88 96 THR A C 1
ATOM 749 O O . THR A 1 96 ? 9.450 -9.698 -1.889 1.00 89.88 96 THR A O 1
ATOM 752 N N . ALA A 1 97 ? 9.791 -9.642 -4.111 1.00 90.00 97 ALA A N 1
ATOM 753 C CA . ALA A 1 97 ? 8.742 -8.666 -4.380 1.00 90.00 97 ALA A CA 1
ATOM 754 C C . ALA A 1 97 ? 7.346 -9.228 -4.073 1.00 90.00 97 ALA A C 1
ATOM 756 O O . ALA A 1 97 ? 6.545 -8.536 -3.447 1.00 90.00 97 ALA A O 1
ATOM 757 N N . ARG A 1 98 ? 7.069 -10.490 -4.438 1.00 88.06 98 ARG A N 1
ATOM 758 C CA . ARG A 1 98 ? 5.794 -11.149 -4.101 1.00 88.06 98 ARG A CA 1
ATOM 759 C C . ARG A 1 98 ? 5.592 -11.275 -2.597 1.00 88.06 98 ARG A C 1
ATOM 761 O O . ARG A 1 98 ? 4.592 -10.791 -2.085 1.00 88.06 98 ARG A O 1
ATOM 768 N N . GLN A 1 99 ? 6.564 -11.841 -1.883 1.00 89.44 99 GLN A N 1
ATOM 769 C CA . GLN A 1 99 ? 6.484 -12.015 -0.430 1.00 89.44 99 GLN A CA 1
ATOM 770 C C . GLN A 1 99 ? 6.264 -10.681 0.297 1.00 89.44 99 GLN A C 1
ATOM 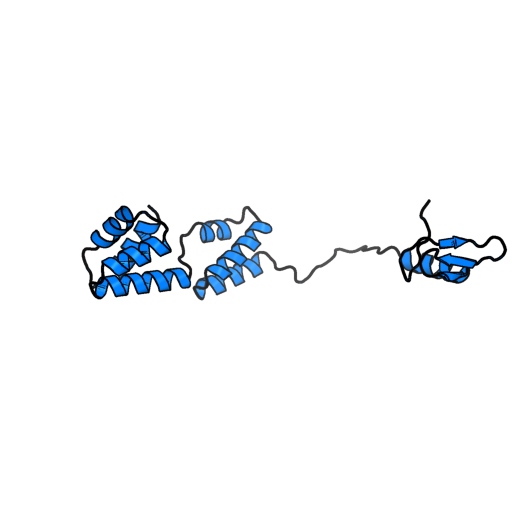772 O O . GLN A 1 99 ? 5.490 -10.605 1.254 1.00 89.44 99 GLN A O 1
ATOM 777 N N . TRP A 1 100 ? 6.920 -9.605 -0.157 1.00 89.88 100 TRP A N 1
ATOM 778 C CA . TRP A 1 100 ? 6.726 -8.286 0.438 1.00 89.88 100 TRP A CA 1
ATOM 779 C C . TRP A 1 100 ? 5.301 -7.761 0.229 1.00 89.88 100 TRP A C 1
ATOM 781 O O . TRP A 1 100 ? 4.719 -7.225 1.172 1.00 89.88 100 TRP A O 1
ATOM 791 N N . LEU A 1 101 ? 4.743 -7.937 -0.975 1.00 86.38 101 LEU A N 1
ATOM 792 C CA . LEU A 1 101 ? 3.390 -7.500 -1.338 1.00 86.38 101 LEU A CA 1
ATOM 793 C C . LEU A 1 101 ? 2.285 -8.339 -0.685 1.00 86.38 101 LEU A C 1
ATOM 795 O O . LEU A 1 101 ? 1.232 -7.792 -0.365 1.00 86.38 101 LEU A O 1
ATOM 799 N N . ASP A 1 102 ? 2.537 -9.627 -0.452 1.00 84.56 102 ASP A N 1
ATOM 800 C CA . ASP A 1 102 ? 1.621 -10.528 0.256 1.00 84.56 102 ASP A CA 1
ATOM 801 C C . ASP A 1 102 ? 1.563 -10.219 1.760 1.00 84.56 102 ASP A C 1
ATOM 803 O O . ASP A 1 102 ? 0.578 -10.527 2.434 1.00 84.56 102 ASP A O 1
ATOM 807 N N . THR A 1 103 ? 2.606 -9.585 2.309 1.00 80.19 103 THR A N 1
ATOM 808 C CA . THR A 1 103 ? 2.631 -9.207 3.723 1.00 80.19 103 THR A CA 1
ATOM 809 C C . THR A 1 103 ? 1.696 -8.013 3.958 1.00 80.19 103 THR A C 1
ATOM 811 O O . THR A 1 103 ? 1.953 -6.929 3.429 1.00 80.19 103 THR A O 1
ATOM 814 N N . PRO A 1 104 ? 0.650 -8.141 4.798 1.00 67.56 104 PRO A N 1
ATOM 815 C CA . PRO A 1 104 ? -0.266 -7.040 5.063 1.00 67.56 104 PRO A CA 1
ATOM 816 C C . PRO A 1 104 ? 0.464 -5.917 5.804 1.00 67.56 104 PRO A C 1
ATOM 818 O O . PRO A 1 104 ? 0.903 -6.082 6.943 1.00 67.56 104 PRO A O 1
ATOM 821 N N . ARG A 1 105 ? 0.586 -4.765 5.143 1.00 75.38 105 ARG A N 1
ATOM 822 C CA . ARG A 1 105 ? 1.200 -3.546 5.675 1.00 75.38 105 ARG A CA 1
ATOM 823 C C . ARG A 1 105 ? 0.217 -2.402 5.478 1.00 75.38 105 ARG A C 1
ATOM 825 O O . ARG A 1 105 ? -0.131 -2.079 4.348 1.00 75.38 105 ARG A O 1
ATOM 832 N N . LEU A 1 106 ? -0.232 -1.804 6.576 1.00 71.38 106 LEU A N 1
ATOM 833 C CA . LEU A 1 106 ? -1.094 -0.624 6.535 1.00 71.38 106 LEU A CA 1
ATOM 834 C C . LEU A 1 106 ? -0.288 0.562 6.029 1.00 71.38 106 LEU A C 1
ATOM 836 O O . LEU A 1 106 ? 0.744 0.874 6.624 1.00 71.38 106 LEU A O 1
ATOM 840 N N . SER A 1 107 ? -0.761 1.248 4.994 1.00 73.44 107 SER A N 1
ATOM 841 C CA . SER A 1 107 ? -0.218 2.541 4.577 1.00 73.44 107 SER A CA 1
ATOM 842 C C . SER A 1 107 ? -0.196 3.531 5.746 1.00 73.44 107 SER A C 1
ATOM 844 O O . SER A 1 107 ? -0.932 3.400 6.727 1.00 73.44 107 SER A O 1
ATOM 846 N N . LYS A 1 108 ? 0.635 4.570 5.637 1.00 77.12 108 LYS A N 1
ATOM 847 C CA . LYS A 1 108 ? 0.712 5.623 6.657 1.00 77.12 108 LYS A CA 1
ATOM 848 C C . LYS A 1 108 ? -0.666 6.235 6.958 1.00 77.12 108 LYS A C 1
ATOM 850 O O . LYS A 1 108 ? -0.997 6.452 8.119 1.00 77.12 108 LYS A O 1
ATOM 855 N N . THR A 1 109 ? -1.486 6.452 5.929 1.00 80.38 109 THR A N 1
ATOM 856 C CA . THR A 1 109 ? -2.831 7.023 6.086 1.00 80.38 109 THR A CA 1
ATOM 857 C C . THR A 1 109 ? -3.785 6.071 6.814 1.00 80.38 109 THR A C 1
ATOM 859 O O . THR A 1 109 ? -4.588 6.511 7.635 1.00 80.38 109 THR A O 1
ATOM 862 N N . GLU A 1 110 ? -3.692 4.764 6.565 1.00 83.00 110 GLU A N 1
ATOM 863 C CA . GLU A 1 110 ? -4.469 3.753 7.290 1.00 83.00 110 GLU A CA 1
ATOM 864 C C . GLU A 1 110 ? -4.037 3.652 8.757 1.00 83.00 110 GLU A C 1
ATOM 866 O O . GLU A 1 110 ? -4.892 3.597 9.639 1.00 83.00 110 GLU A O 1
ATOM 871 N N . GLN A 1 111 ? -2.731 3.706 9.037 1.00 82.25 111 GLN A N 1
ATOM 872 C CA . GLN A 1 111 ? -2.215 3.741 10.411 1.00 82.25 111 GLN A CA 1
ATOM 873 C C . GLN A 1 111 ? -2.728 4.966 11.178 1.00 82.25 111 GLN A C 1
ATOM 875 O O . GLN A 1 111 ? -3.170 4.838 12.318 1.00 82.25 111 GLN A O 1
ATOM 880 N N . GLU A 1 112 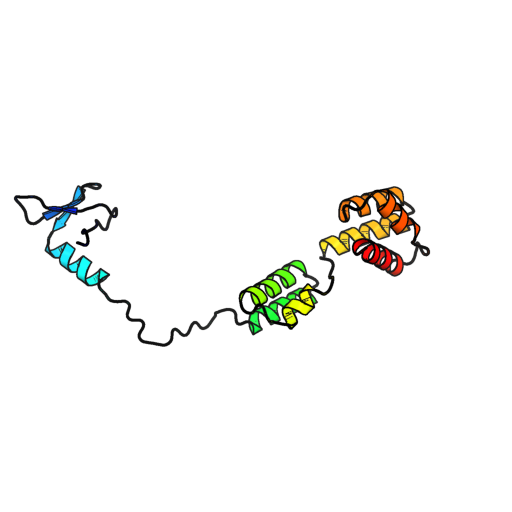? -2.721 6.144 10.549 1.00 85.62 112 GLU A N 1
ATOM 881 C CA . GLU A 1 112 ? -3.243 7.381 11.142 1.00 85.62 112 GLU A CA 1
ATOM 882 C C . GLU A 1 112 ? -4.746 7.282 11.443 1.00 85.62 112 GLU A C 1
ATOM 884 O O . GLU A 1 112 ? -5.187 7.680 12.523 1.00 85.62 112 GLU A O 1
ATOM 889 N N . LYS A 1 113 ? -5.540 6.708 10.531 1.00 89.75 113 LYS A N 1
ATOM 890 C CA . LYS A 1 113 ? -6.979 6.479 10.752 1.00 89.75 113 LYS A CA 1
ATOM 891 C C . LYS A 1 113 ? -7.229 5.495 11.894 1.00 89.75 113 LYS A C 1
ATOM 893 O O . LYS A 1 113 ? -8.063 5.765 12.754 1.00 89.75 113 LYS A O 1
ATOM 898 N N . ILE A 1 114 ? -6.490 4.388 11.944 1.00 89.94 114 ILE A N 1
ATOM 899 C CA . ILE A 1 114 ? -6.588 3.404 13.031 1.00 89.94 114 ILE A CA 1
ATOM 900 C C . ILE A 1 114 ? -6.214 4.038 14.372 1.00 89.94 114 ILE A C 1
ATOM 902 O O . ILE A 1 114 ? -6.910 3.820 15.363 1.00 89.94 114 ILE A O 1
ATOM 906 N N . ALA A 1 115 ? -5.177 4.877 14.409 1.00 89.50 115 ALA A N 1
ATOM 907 C CA . ALA A 1 115 ? -4.800 5.610 15.612 1.00 89.50 115 ALA A CA 1
ATOM 908 C C . ALA A 1 115 ? -5.913 6.568 16.081 1.00 89.50 115 ALA A C 1
ATOM 910 O O . ALA A 1 115 ? -6.196 6.637 17.277 1.00 89.50 115 ALA A O 1
ATOM 911 N N . GLN A 1 116 ? -6.598 7.256 15.158 1.00 91.19 116 GLN A N 1
ATOM 912 C CA . GLN A 1 116 ? -7.758 8.098 15.489 1.00 91.19 116 GLN A CA 1
ATOM 913 C C . GLN A 1 116 ? -8.936 7.281 16.038 1.00 91.19 116 GLN A C 1
ATOM 915 O O . GLN A 1 116 ? -9.596 7.702 16.991 1.00 91.19 116 GLN A O 1
ATOM 920 N N . ILE A 1 117 ? -9.196 6.101 15.469 1.00 92.44 117 ILE A N 1
ATOM 921 C CA . ILE A 1 117 ? -10.225 5.179 15.970 1.00 92.44 117 ILE A CA 1
ATOM 922 C C . ILE A 1 117 ? -9.858 4.711 17.385 1.00 92.44 117 ILE A C 1
ATOM 924 O O . ILE A 1 117 ? -10.705 4.747 18.278 1.00 92.44 117 ILE A O 1
ATOM 928 N N . ALA A 1 118 ? -8.594 4.349 17.618 1.00 93.00 118 ALA A N 1
ATOM 929 C CA . ALA A 1 118 ? -8.104 3.944 18.932 1.00 93.00 118 ALA A CA 1
ATOM 930 C C . ALA A 1 118 ? -8.242 5.056 19.986 1.00 93.00 118 ALA A C 1
ATOM 932 O O . ALA A 1 118 ? -8.647 4.791 21.118 1.00 93.00 118 ALA A O 1
ATOM 933 N N . ASP A 1 119 ? -7.981 6.310 19.615 1.00 92.81 119 ASP A N 1
ATOM 934 C CA . ASP A 1 119 ? -8.207 7.471 20.483 1.00 92.81 119 ASP A CA 1
ATOM 935 C C . ASP A 1 119 ? -9.698 7.669 20.819 1.00 92.81 119 ASP A C 1
ATOM 937 O O . ASP A 1 119 ? -10.050 7.927 21.973 1.00 92.81 119 ASP A O 1
ATOM 941 N N . CYS A 1 120 ? -10.602 7.465 19.853 1.00 92.25 120 CYS A N 1
ATOM 942 C CA . CYS A 1 120 ? -12.047 7.507 20.108 1.00 92.25 120 CYS A CA 1
ATOM 943 C C . CYS A 1 120 ? -12.486 6.438 21.119 1.00 92.25 120 CYS A C 1
ATOM 945 O O . CYS A 1 120 ? -13.322 6.717 21.980 1.00 92.25 120 CYS A O 1
ATOM 947 N N . ILE A 1 121 ? -11.911 5.237 21.029 1.00 92.00 121 ILE A N 1
ATOM 948 C CA . ILE A 1 121 ? -12.191 4.113 21.933 1.00 92.00 121 ILE A CA 1
ATOM 949 C C . ILE A 1 121 ? -11.729 4.445 23.355 1.00 92.00 121 ILE A C 1
ATOM 951 O O . ILE A 1 121 ? -12.523 4.336 24.288 1.00 92.00 121 ILE A O 1
ATOM 955 N N . LYS A 1 122 ? -10.498 4.950 23.505 1.00 91.94 122 LYS A N 1
ATOM 956 C CA . LYS A 1 122 ? -9.935 5.396 24.791 1.00 91.94 122 LYS A CA 1
ATOM 957 C C . LYS A 1 122 ? -10.764 6.479 25.470 1.00 91.94 122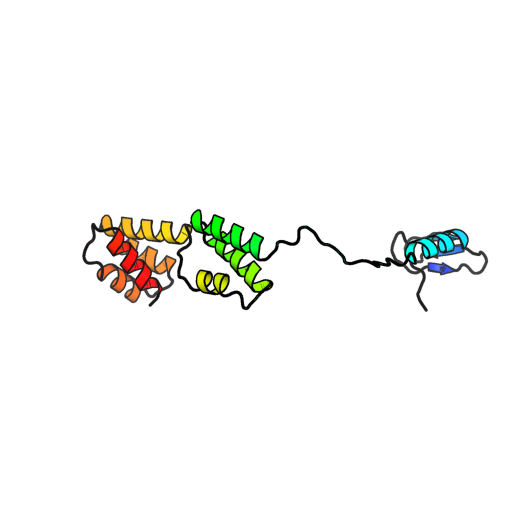 LYS A C 1
ATOM 959 O O . LYS A 1 122 ? -10.952 6.462 26.679 1.00 91.94 122 LYS A O 1
ATOM 964 N N . LYS A 1 123 ? -11.296 7.418 24.686 1.00 90.62 123 LYS A N 1
ATOM 965 C CA . LYS A 1 123 ? -12.170 8.497 25.174 1.00 90.62 123 LYS A CA 1
ATOM 966 C C . LYS A 1 123 ? -13.593 8.029 25.508 1.00 90.62 123 LYS A C 1
ATOM 968 O O . LYS A 1 123 ? -14.430 8.854 25.864 1.00 90.62 123 LYS A O 1
ATOM 973 N N . GLY A 1 124 ? -13.903 6.740 25.347 1.00 89.12 124 GLY A N 1
ATOM 974 C CA . GLY A 1 124 ? -15.239 6.182 25.565 1.00 89.12 124 GLY A CA 1
ATOM 975 C C . GLY A 1 124 ? -16.248 6.523 24.462 1.00 89.12 124 GLY A C 1
ATOM 976 O O . GLY A 1 124 ? -17.431 6.208 24.581 1.00 89.12 124 GLY A O 1
ATOM 977 N N . ASN A 1 125 ? -15.809 7.127 23.356 1.00 92.69 125 ASN A N 1
ATOM 978 C CA . ASN A 1 125 ? -16.672 7.519 22.246 1.00 92.69 125 ASN A CA 1
ATOM 979 C C . ASN A 1 125 ? -16.851 6.369 21.239 1.00 92.69 125 ASN A C 1
ATOM 981 O O . ASN A 1 125 ? -16.447 6.444 20.074 1.00 92.69 125 ASN A O 1
ATOM 985 N N . LYS A 1 126 ? -17.473 5.280 21.709 1.00 89.31 126 LYS A N 1
ATOM 986 C CA . LYS A 1 126 ? -17.646 4.036 20.940 1.00 89.31 126 LYS A CA 1
ATOM 987 C C . LYS A 1 126 ? -18.439 4.236 19.649 1.00 89.31 126 LYS A C 1
ATOM 989 O O . LYS A 1 126 ? -18.100 3.647 18.629 1.00 89.31 126 LYS A O 1
ATOM 994 N N . LEU A 1 127 ? -19.459 5.098 19.657 1.00 92.31 127 LEU A N 1
ATOM 995 C CA . LEU A 1 127 ? -20.272 5.350 18.464 1.00 92.31 127 LEU A CA 1
ATOM 996 C C . LEU A 1 127 ? -19.444 5.972 17.331 1.00 92.31 127 LEU A C 1
ATOM 998 O O . LEU A 1 127 ? -19.584 5.566 16.178 1.00 92.31 127 LEU A O 1
ATOM 1002 N N . ASN A 1 128 ? -18.572 6.934 17.647 1.00 92.88 128 ASN A N 1
ATOM 1003 C CA . ASN A 1 128 ? -17.694 7.530 16.642 1.00 92.88 128 ASN A CA 1
ATOM 1004 C C . ASN A 1 128 ? -16.616 6.548 16.178 1.00 92.88 128 ASN A C 1
ATOM 1006 O O . ASN A 1 128 ? -16.328 6.515 14.985 1.00 92.88 128 ASN A O 1
ATOM 1010 N N . ALA A 1 129 ? -16.088 5.709 17.075 1.00 93.12 129 ALA A N 1
ATOM 1011 C CA . ALA A 1 129 ? -15.156 4.645 16.702 1.00 93.12 129 ALA A CA 1
ATOM 1012 C C . ALA A 1 129 ? -15.781 3.659 15.699 1.00 93.12 129 ALA A C 1
ATOM 1014 O O . ALA A 1 129 ? -15.184 3.389 14.661 1.00 93.12 129 ALA A O 1
ATOM 1015 N N . ILE A 1 130 ? -17.012 3.198 15.955 1.00 93.94 130 ILE A N 1
ATOM 1016 C CA . ILE A 1 130 ? -17.754 2.294 15.059 1.00 93.94 130 ILE A CA 1
ATOM 1017 C C . ILE A 1 130 ? -17.975 2.945 13.693 1.00 93.94 130 ILE A C 1
ATOM 1019 O O . ILE A 1 130 ? -17.718 2.321 12.668 1.00 93.94 130 ILE A O 1
ATOM 1023 N N . LYS A 1 131 ? -18.419 4.209 13.661 1.00 93.50 131 LYS A N 1
ATOM 1024 C CA . LYS A 1 131 ? -18.634 4.947 12.405 1.00 93.50 131 LYS A CA 1
ATOM 1025 C C . LYS A 1 131 ? -17.342 5.113 11.608 1.00 93.50 131 LYS A C 1
ATOM 1027 O O . LYS A 1 131 ? -17.337 4.883 10.403 1.00 93.50 131 LYS A O 1
ATOM 1032 N N . ALA A 1 132 ? -16.256 5.506 12.269 1.00 91.88 132 ALA A N 1
ATOM 1033 C CA . ALA A 1 132 ? -14.963 5.695 11.624 1.00 91.88 132 ALA A CA 1
ATOM 1034 C C . ALA A 1 132 ? -14.396 4.368 11.093 1.00 91.88 132 ALA A C 1
ATOM 1036 O O . ALA A 1 132 ? -13.895 4.324 9.971 1.00 91.88 132 ALA A O 1
ATOM 1037 N N . TYR A 1 133 ? -14.543 3.278 11.851 1.00 92.25 133 TYR A N 1
ATOM 1038 C CA . TYR A 1 133 ? -14.140 1.940 11.424 1.00 92.25 133 TYR A CA 1
ATOM 1039 C C . TYR A 1 133 ? -14.965 1.430 10.234 1.00 92.25 133 TYR A C 1
ATOM 1041 O O . TYR A 1 133 ? -14.396 0.970 9.245 1.00 92.25 133 TYR A O 1
ATOM 1049 N N . ASN A 1 134 ? -16.291 1.585 10.282 1.00 93.19 134 ASN A N 1
ATOM 1050 C CA . ASN A 1 134 ? -17.202 1.280 9.177 1.00 93.19 134 ASN A CA 1
ATOM 1051 C C . ASN A 1 134 ? -16.830 2.061 7.907 1.00 93.19 134 ASN A C 1
ATOM 1053 O O . ASN A 1 134 ? -16.710 1.468 6.841 1.00 93.19 134 ASN A O 1
ATOM 1057 N N . TYR A 1 135 ? -16.578 3.368 8.020 1.00 90.56 135 TYR A N 1
ATOM 1058 C CA . TYR A 1 135 ? -16.190 4.202 6.879 1.00 90.56 135 TYR A CA 1
ATOM 1059 C C . TYR A 1 135 ? -14.831 3.806 6.290 1.00 90.56 135 TYR A C 1
ATOM 1061 O O . TYR A 1 135 ? -14.640 3.838 5.078 1.00 90.56 135 TYR A O 1
ATOM 1069 N N . MET A 1 136 ? -13.876 3.434 7.144 1.00 88.31 136 MET A N 1
ATOM 1070 C CA . MET A 1 136 ? -12.539 3.033 6.716 1.00 88.31 136 MET A CA 1
ATOM 1071 C C . MET A 1 136 ? -12.531 1.667 6.018 1.00 88.31 136 MET A C 1
ATOM 1073 O O . MET A 1 136 ? -11.792 1.492 5.055 1.00 88.31 136 MET A O 1
ATOM 1077 N N . THR A 1 137 ? -13.314 0.709 6.517 1.00 88.75 137 THR A N 1
ATOM 1078 C CA . THR A 1 137 ? -13.254 -0.702 6.093 1.00 88.75 137 THR A CA 1
ATOM 1079 C C . THR A 1 137 ? -14.372 -1.112 5.138 1.00 88.75 137 THR A C 1
ATOM 1081 O O . THR A 1 137 ? -14.242 -2.114 4.445 1.00 88.75 137 THR A O 1
ATOM 1084 N N . GLY A 1 138 ? -15.481 -0.368 5.103 1.00 86.88 138 GLY A N 1
ATOM 1085 C CA . GLY A 1 138 ? -16.682 -0.713 4.339 1.00 86.88 138 GLY A CA 1
ATOM 1086 C C . GLY A 1 138 ? -17.529 -1.844 4.941 1.00 86.88 138 GLY A C 1
ATOM 1087 O O . GLY A 1 138 ? -18.550 -2.200 4.357 1.00 86.88 138 GLY A O 1
ATOM 1088 N N . LYS A 1 139 ? -17.140 -2.400 6.097 1.00 87.25 139 LYS A N 1
ATOM 1089 C CA . LYS A 1 139 ? -17.858 -3.485 6.793 1.00 87.25 139 LYS A CA 1
ATOM 1090 C C . LYS A 1 139 ? -19.237 -3.070 7.274 1.00 87.25 139 LYS A C 1
ATOM 1092 O O . LYS A 1 139 ? -19.476 -1.891 7.498 1.00 87.25 139 LYS A O 1
ATOM 1097 N N . GLY A 1 140 ? -20.139 -4.019 7.514 1.00 87.75 140 GLY A N 1
ATOM 1098 C CA . GLY A 1 140 ? -21.468 -3.716 8.050 1.00 87.75 140 GLY A CA 1
ATOM 1099 C C . GLY A 1 140 ? -21.418 -3.012 9.417 1.00 87.75 140 GLY A C 1
ATOM 1100 O O . GLY A 1 140 ? -20.460 -3.151 10.181 1.00 87.75 140 GLY A O 1
ATOM 1101 N N . LEU A 1 141 ? -22.475 -2.263 9.760 1.00 90.00 141 LEU A N 1
ATOM 1102 C CA . LEU A 1 141 ? -22.602 -1.606 11.073 1.00 90.00 141 LEU A CA 1
ATOM 1103 C C . LEU A 1 141 ? -22.553 -2.610 12.235 1.00 90.00 141 LEU A C 1
ATOM 1105 O O . LEU A 1 141 ? -21.971 -2.306 13.274 1.00 90.00 141 LEU A O 1
ATOM 1109 N N . LEU A 1 142 ? -23.149 -3.795 12.051 1.00 91.12 142 LEU A N 1
ATOM 1110 C CA . LEU A 1 142 ? -23.142 -4.867 13.047 1.00 91.12 142 LEU A CA 1
ATOM 1111 C C . LEU A 1 142 ? -21.726 -5.414 13.271 1.00 91.12 142 LEU A C 1
ATOM 1113 O O . LEU A 1 142 ? -21.261 -5.412 14.402 1.00 91.12 142 LEU A O 1
ATOM 1117 N N . GLU A 1 143 ? -21.012 -5.772 12.202 1.00 91.19 143 GLU A N 1
ATOM 1118 C CA . GLU A 1 143 ? -19.632 -6.281 12.287 1.00 91.19 143 GLU A CA 1
ATOM 1119 C C . GLU A 1 143 ? -18.693 -5.249 12.920 1.00 91.19 143 GLU A C 1
ATOM 1121 O O . GLU A 1 143 ? -17.893 -5.559 13.799 1.00 91.19 143 GLU A O 1
ATOM 1126 N N . SER A 1 144 ? -18.830 -3.986 12.506 1.00 92.12 144 SER A N 1
ATOM 1127 C CA . SER A 1 144 ? -18.052 -2.883 13.072 1.00 92.12 144 SER A CA 1
ATOM 1128 C C . SER A 1 144 ? -18.322 -2.735 14.569 1.00 92.12 144 SER A C 1
ATOM 1130 O O . SER A 1 144 ? -17.401 -2.485 15.338 1.00 92.12 144 SER A O 1
ATOM 1132 N N . LYS A 1 145 ? -19.573 -2.910 15.007 1.00 92.94 145 LYS A N 1
ATOM 1133 C CA . LYS A 1 145 ? -19.934 -2.888 16.426 1.00 92.94 145 LYS A CA 1
ATOM 1134 C C . LYS A 1 145 ? -19.302 -4.058 17.182 1.00 92.94 145 LYS A C 1
ATOM 1136 O O . LYS A 1 145 ? -18.683 -3.818 18.213 1.00 92.94 145 LYS A O 1
ATOM 1141 N N . GLU A 1 146 ? -19.423 -5.279 16.671 1.00 93.38 146 GLU A N 1
ATOM 1142 C CA . GLU A 1 146 ? -18.885 -6.488 17.309 1.00 93.38 146 GLU A CA 1
ATOM 1143 C C . GLU A 1 146 ? -17.366 -6.405 17.506 1.00 93.38 146 GLU A C 1
ATOM 1145 O O . GLU A 1 146 ? -16.865 -6.710 18.586 1.00 93.38 146 GLU A O 1
ATOM 1150 N N . ILE A 1 147 ? -16.634 -5.908 16.504 1.00 92.94 147 ILE A N 1
ATOM 1151 C CA . ILE A 1 147 ? -15.178 -5.723 16.591 1.00 92.94 147 ILE A CA 1
ATOM 1152 C C . ILE A 1 147 ? -14.823 -4.726 17.697 1.00 92.94 147 ILE A C 1
ATOM 1154 O O . ILE A 1 147 ? -13.984 -5.023 18.546 1.00 92.94 147 ILE A O 1
ATOM 1158 N N . ILE A 1 148 ? -15.478 -3.562 17.731 1.00 91.31 148 ILE A N 1
ATOM 1159 C CA . ILE A 1 148 ? -15.212 -2.540 18.753 1.00 91.31 148 ILE A CA 1
ATOM 1160 C C . ILE A 1 148 ? -15.608 -3.022 20.156 1.00 91.31 148 ILE A C 1
ATOM 1162 O O . ILE A 1 148 ? -14.940 -2.685 21.132 1.00 91.31 148 ILE A O 1
ATOM 1166 N N . GLU A 1 149 ? -16.679 -3.807 20.279 1.00 91.12 149 GLU A N 1
ATOM 1167 C CA . GLU A 1 149 ? -17.128 -4.372 21.557 1.00 91.12 149 GLU A CA 1
ATOM 1168 C C . GLU A 1 149 ? -16.263 -5.541 22.043 1.00 91.12 149 GLU A C 1
ATOM 1170 O O . GLU A 1 149 ? -16.216 -5.782 23.247 1.00 91.12 149 GLU A O 1
ATOM 1175 N N . SER A 1 150 ? -15.541 -6.222 21.149 1.00 91.69 150 SER A N 1
ATOM 1176 C CA . SER A 1 150 ? -14.622 -7.310 21.516 1.00 91.69 150 SER A CA 1
ATOM 1177 C C . SER A 1 150 ? -13.373 -6.845 22.277 1.00 91.69 150 SER A C 1
ATOM 1179 O O . SER A 1 150 ? -12.686 -7.664 22.886 1.00 91.69 150 SER A O 1
ATOM 1181 N N . ILE A 1 151 ? -13.091 -5.538 22.271 1.00 91.75 151 ILE A N 1
ATOM 1182 C CA . ILE A 1 151 ? -11.963 -4.929 22.983 1.00 91.75 151 ILE A CA 1
ATOM 1183 C C . ILE A 1 151 ? -12.233 -4.969 24.491 1.00 91.75 151 ILE A C 1
ATOM 1185 O O . ILE A 1 151 ? -13.229 -4.410 24.970 1.00 91.75 151 ILE A O 1
ATOM 1189 N N . GLN A 1 152 ? -11.328 -5.612 25.233 1.00 86.81 152 GLN A N 1
ATOM 1190 C CA . GLN A 1 152 ? -11.446 -5.784 26.681 1.00 86.81 152 GLN A CA 1
ATOM 1191 C C . GLN A 1 152 ? -10.721 -4.670 27.435 1.00 86.81 152 GLN A C 1
ATOM 1193 O O . GLN A 1 152 ? -11.296 -4.091 28.360 1.00 86.81 152 GLN A O 1
ATOM 1198 N N . ASP A 1 153 ? -9.501 -4.331 27.012 1.00 88.75 153 ASP A N 1
ATOM 1199 C CA . ASP A 1 153 ? -8.713 -3.253 27.607 1.00 88.75 153 ASP A CA 1
ATOM 1200 C C . ASP A 1 153 ? -8.780 -1.970 26.760 1.00 88.75 153 ASP A C 1
ATOM 1202 O O . ASP A 1 153 ? -8.178 -1.846 25.690 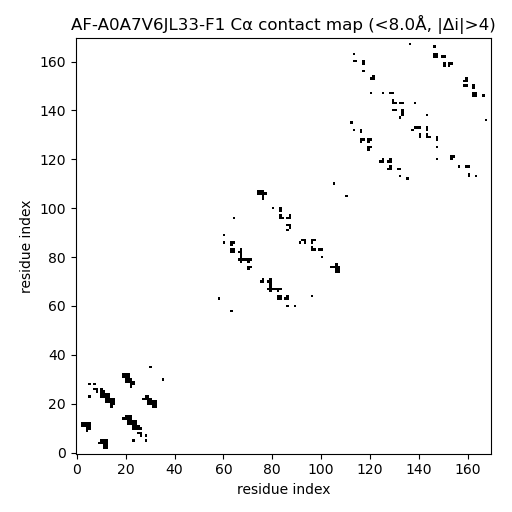1.00 88.75 153 ASP A O 1
ATOM 1206 N N . TYR A 1 154 ? -9.524 -0.983 27.264 1.00 86.44 154 TYR A N 1
ATOM 1207 C CA . TYR A 1 154 ? -9.697 0.318 26.615 1.00 86.44 154 TYR A CA 1
ATOM 1208 C C . TYR A 1 154 ? -8.504 1.265 26.812 1.00 86.44 154 TYR A C 1
ATOM 1210 O O . TYR A 1 154 ? -8.445 2.285 26.129 1.00 86.44 154 TYR A O 1
ATOM 1218 N N . GLU A 1 155 ? -7.559 0.966 27.707 1.00 87.31 155 GLU A N 1
ATOM 1219 C CA . GLU A 1 155 ? -6.358 1.784 27.923 1.00 87.31 155 GLU A CA 1
ATOM 1220 C C . GLU A 1 155 ? -5.169 1.285 27.087 1.00 87.31 155 GLU A C 1
ATOM 1222 O O . GLU A 1 155 ? -4.333 2.083 26.630 1.00 87.31 155 GLU A O 1
ATOM 1227 N N . ASN A 1 156 ? -5.131 -0.018 26.794 1.00 90.94 156 ASN A N 1
ATOM 1228 C CA . ASN A 1 156 ? -4.088 -0.646 25.992 1.00 90.94 156 ASN A CA 1
ATOM 1229 C C . ASN A 1 156 ? -4.224 -0.348 24.489 1.00 90.94 156 ASN A C 1
ATOM 1231 O O . ASN A 1 156 ? -4.891 -1.043 23.724 1.00 90.94 156 ASN A O 1
ATOM 1235 N N . THR A 1 157 ? -3.488 0.667 24.027 1.00 88.19 157 THR A N 1
ATOM 1236 C CA . THR A 1 157 ? -3.441 1.055 22.603 1.00 88.19 157 THR A CA 1
ATOM 1237 C C . THR A 1 157 ? -3.090 -0.101 21.670 1.00 88.19 157 THR A C 1
ATOM 1239 O O . THR A 1 157 ? -3.618 -0.167 20.565 1.00 88.19 157 THR A O 1
ATOM 1242 N N . GLN A 1 158 ? -2.163 -0.973 22.073 1.00 86.56 158 GLN A N 1
ATOM 1243 C CA . GLN A 1 158 ? -1.659 -2.029 21.196 1.00 86.56 158 GLN A CA 1
ATOM 1244 C C . GLN A 1 158 ? -2.700 -3.130 21.015 1.00 86.56 158 GLN A C 1
ATOM 1246 O O . GLN A 1 158 ? -2.894 -3.606 19.900 1.00 86.56 158 GLN A O 1
ATOM 1251 N N . GLU A 1 159 ? -3.423 -3.481 22.080 1.00 89.06 159 GLU A N 1
ATOM 1252 C CA . GLU A 1 159 ? -4.561 -4.400 21.993 1.00 89.06 159 GLU A CA 1
ATOM 1253 C C . GLU A 1 159 ? -5.642 -3.850 21.061 1.00 89.06 159 GLU A C 1
ATOM 1255 O O . GLU A 1 159 ? -6.044 -4.536 20.122 1.00 89.06 159 GLU A O 1
ATOM 1260 N N . ILE A 1 160 ? -6.030 -2.583 21.249 1.00 90.38 160 ILE A N 1
ATOM 1261 C CA . ILE A 1 160 ? -7.019 -1.912 20.399 1.00 90.38 160 ILE A CA 1
ATOM 1262 C C . ILE A 1 160 ? -6.600 -1.978 18.926 1.00 90.38 160 ILE A C 1
ATOM 1264 O O . ILE A 1 160 ? -7.375 -2.415 18.078 1.00 90.38 160 ILE A O 1
ATOM 1268 N N . ILE A 1 161 ? -5.366 -1.575 18.610 1.00 89.94 161 ILE A N 1
ATOM 1269 C CA . ILE A 1 161 ? -4.851 -1.583 17.236 1.00 89.94 161 ILE A CA 1
ATOM 1270 C C . ILE A 1 161 ? -4.870 -3.005 16.659 1.00 89.94 161 ILE A C 1
ATOM 1272 O O . ILE A 1 161 ? -5.333 -3.199 15.537 1.00 89.94 161 ILE A O 1
ATOM 1276 N N . ASN A 1 162 ? -4.430 -4.007 17.421 1.00 88.69 162 ASN A N 1
ATOM 1277 C CA . ASN A 1 162 ? -4.395 -5.394 16.960 1.00 88.69 162 ASN A CA 1
ATOM 1278 C C . ASN A 1 162 ? -5.792 -5.943 16.643 1.00 88.69 162 ASN A C 1
ATOM 1280 O O . ASN A 1 162 ? -5.960 -6.602 15.616 1.00 88.69 162 ASN A O 1
ATOM 1284 N N . VAL A 1 163 ? -6.791 -5.642 17.479 1.00 91.06 163 VAL A N 1
ATOM 1285 C CA . VAL A 1 163 ? -8.192 -6.033 17.251 1.00 91.06 163 VAL A CA 1
ATOM 1286 C C . VAL A 1 163 ? -8.773 -5.331 16.021 1.00 91.06 163 VAL A C 1
ATOM 1288 O O . VAL A 1 163 ? -9.435 -5.960 15.198 1.00 91.06 163 VAL A O 1
ATOM 1291 N N . LEU A 1 164 ? -8.484 -4.039 15.836 1.00 89.81 164 LEU A N 1
ATOM 1292 C CA . LEU A 1 164 ? -8.941 -3.297 14.658 1.00 89.81 164 LEU A CA 1
ATOM 1293 C C . LEU A 1 164 ? -8.357 -3.884 13.365 1.00 89.81 164 LEU A C 1
ATOM 1295 O O . LEU A 1 164 ? -9.087 -4.059 12.389 1.00 89.81 164 LEU A O 1
ATOM 1299 N N . ILE A 1 165 ? -7.064 -4.223 13.372 1.00 88.31 165 ILE A N 1
ATOM 1300 C CA . ILE A 1 165 ? -6.357 -4.805 12.224 1.00 88.31 165 ILE A CA 1
ATOM 1301 C C . ILE A 1 165 ? -6.835 -6.225 11.926 1.00 88.31 165 ILE A C 1
ATOM 1303 O O . ILE A 1 165 ? -7.003 -6.575 10.759 1.00 88.31 165 ILE A O 1
ATOM 1307 N N . SER A 1 166 ? -7.046 -7.061 12.946 1.00 86.38 166 SER A N 1
ATOM 1308 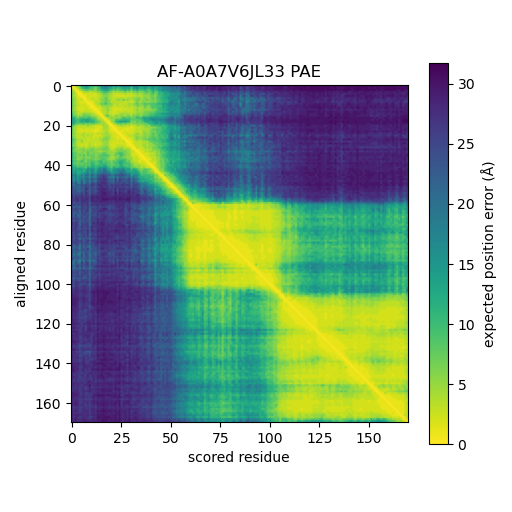C CA . SER A 1 166 ? -7.567 -8.417 12.738 1.00 86.38 166 SER A CA 1
ATOM 1309 C C . SER A 1 166 ? -8.986 -8.374 12.174 1.00 86.38 166 SER A C 1
ATOM 1311 O O . SER A 1 166 ? -9.289 -9.092 11.222 1.00 86.38 166 SER A O 1
ATOM 1313 N N . GLY A 1 167 ? -9.812 -7.452 12.674 1.00 85.50 167 GLY A N 1
ATOM 1314 C CA . GLY A 1 167 ? -11.162 -7.216 12.185 1.00 85.50 167 GLY A CA 1
ATOM 1315 C C . GLY A 1 167 ? -11.228 -6.803 10.714 1.00 85.50 167 GLY A C 1
ATOM 1316 O O . GLY A 1 167 ? -12.213 -7.125 10.064 1.00 85.50 167 GLY A O 1
ATOM 1317 N N . MET A 1 168 ? -10.187 -6.152 10.172 1.00 84.31 168 MET A N 1
ATOM 1318 C CA . MET A 1 168 ? -10.112 -5.757 8.754 1.00 84.31 168 MET A CA 1
ATOM 1319 C C . MET A 1 168 ? -9.864 -6.939 7.810 1.00 84.31 168 MET A C 1
ATOM 1321 O O . MET A 1 168 ? -10.115 -6.814 6.615 1.00 84.31 168 MET A O 1
ATOM 1325 N N . LYS A 1 169 ? -9.304 -8.040 8.326 1.00 71.50 169 LYS A N 1
ATOM 1326 C CA . LYS A 1 169 ? -8.916 -9.218 7.535 1.00 71.50 169 LYS A CA 1
ATOM 1327 C C . LYS A 1 169 ? -10.023 -10.265 7.432 1.00 71.50 169 LYS A C 1
ATOM 1329 O O . LYS A 1 169 ? -10.041 -11.006 6.452 1.00 71.50 169 LYS A O 1
ATOM 1334 N N . ASN A 1 170 ? -10.864 -10.355 8.462 1.00 61.19 170 ASN A N 1
ATOM 1335 C CA . ASN A 1 170 ? -12.089 -11.162 8.453 1.00 61.19 170 ASN A CA 1
ATOM 1336 C C . ASN A 1 170 ? -13.174 -10.479 7.626 1.00 61.19 170 ASN A C 1
ATOM 1338 O O . ASN A 1 170 ? -14.221 -11.101 7.379 1.00 61.19 170 ASN A O 1
#

Mean predicted aligned error: 15.84 Å

Nearest PDB structures (foldseek):
  5efr-assembly1_A  TM=3.257E-01  e=1.662E-01  Rhodothermus marinus
  8qvx-assembly1_B  TM=3.685E-01  e=4.081E+00  Homo sapiens
  7msk-assembly1_B  TM=3.535E-01  e=4.081E+00  Bacillus thuringiensis serovar andalousiensis BGSC 4AW1
  8rst-assembly1_A-2  TM=2.929E-01  e=4.558E+00  Bacillus phage phi3T

pLDDT: mean 81.96, std 12.78, range [42.5, 94.44]

Solvent-accessible surface area (backbone atoms only — not comparable to full-atom values): 9960 Å² total; per-residue (Å²): 135,87,77,59,55,34,90,89,78,61,34,56,54,44,75,47,95,90,48,81,37,32,33,22,80,75,80,64,54,75,39,44,61,70,57,50,54,52,52,51,59,61,70,66,52,74,85,73,77,89,62,87,83,78,69,86,80,65,81,43,65,67,59,36,52,52,53,19,48,55,27,45,76,68,52,37,42,65,62,14,50,54,31,33,50,57,39,36,77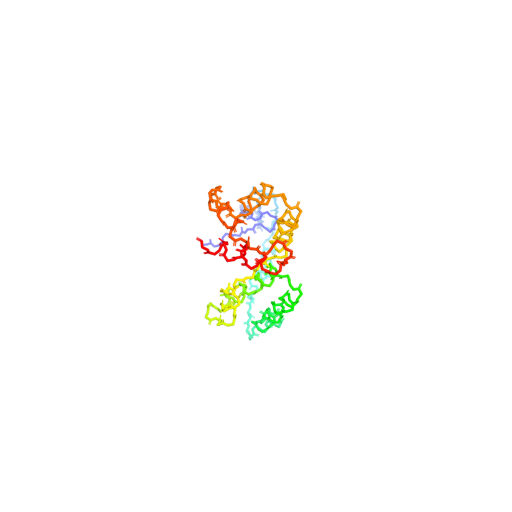,77,37,76,80,46,58,71,44,48,56,56,68,69,47,92,71,76,36,58,69,53,48,53,50,50,51,51,34,47,51,28,42,53,72,67,38,52,69,59,22,30,52,52,49,21,70,73,69,70,50,53,73,66,59,29,42,54,52,65,64,68,58,83,57,61,82,44,64,66,59,43,50,51,50,55,56,52,57,71,74,108

Secondary structure (DSSP, 8-state):
-PPPB-TTT-PBEEEPTTSSEEEETTT--EEEHHHHHHHHHHHT------S----TTS--HHHHHHHHHHHHHTT-HHHHHHHHHHHHHH-TT-HHHHHHHHS----HHHHHHHHHHHHHHHTT-HHHHHHHHHHHH---HHHHHHHHHT---SS-HHHHHHHHHHHHH-